Protein AF-A0A958GV34-F1 (afdb_monomer)

Foldseek 3Di:
DCPQQVVVQDDDDDLLAAPPCVLQVHDSVQVLQFPWAQDPQLDIDTFLRRVLRRVLRRDPPRPVVSVVCVPPPCSVVVRNVVRNVCSVCVVVDDDDPCVPPDGDYHDDPVVSVVSVVSND

Radius of gyration: 15.44 Å; Cα contacts (8 Å, |Δi|>4): 95; chains: 1; bounding box: 41×31×34 Å

Mean predicted aligned error: 9.16 Å

Structure (mmCIF, N/CA/C/O backbone):
data_AF-A0A958GV34-F1
#
_entry.id   AF-A0A958GV34-F1
#
loop_
_atom_site.group_PDB
_atom_site.id
_atom_site.type_symbol
_atom_site.label_atom_id
_atom_site.label_alt_id
_atom_site.label_comp_id
_atom_site.label_asym_id
_atom_sit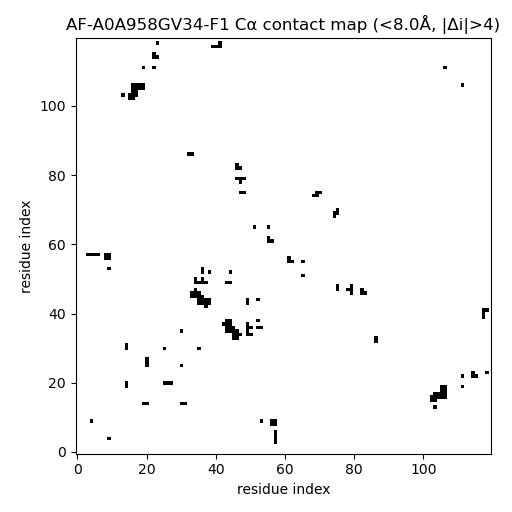e.label_entity_id
_atom_site.label_seq_id
_atom_site.pdbx_PDB_ins_code
_atom_site.Cartn_x
_atom_site.Cartn_y
_atom_site.Cartn_z
_atom_site.occupancy
_atom_site.B_iso_or_equiv
_atom_site.auth_seq_id
_atom_site.auth_comp_id
_atom_site.auth_asym_id
_atom_site.auth_atom_id
_atom_site.pdbx_PDB_model_num
ATOM 1 N N . MET A 1 1 ? 7.750 12.568 -2.127 1.00 50.84 1 MET A N 1
ATOM 2 C CA . MET A 1 1 ? 6.598 12.247 -1.243 1.00 50.84 1 MET A CA 1
ATOM 3 C C . MET A 1 1 ? 6.771 12.703 0.219 1.00 50.84 1 MET A C 1
ATOM 5 O O . MET A 1 1 ? 5.973 12.315 1.056 1.00 50.84 1 MET A O 1
ATOM 9 N N . ALA A 1 2 ? 7.725 13.584 0.556 1.00 43.62 2 ALA A N 1
ATOM 10 C CA . ALA A 1 2 ? 8.036 13.940 1.952 1.00 43.62 2 ALA A CA 1
ATOM 11 C C . ALA A 1 2 ? 7.054 14.916 2.642 1.00 43.62 2 ALA A C 1
ATOM 13 O O . ALA A 1 2 ? 7.173 15.146 3.840 1.00 43.62 2 ALA A O 1
ATOM 14 N N . ARG A 1 3 ? 6.102 15.520 1.914 1.00 47.31 3 ARG A N 1
ATOM 15 C CA . ARG A 1 3 ? 5.258 16.604 2.454 1.00 47.31 3 ARG A CA 1
ATOM 16 C C . ARG A 1 3 ? 3.888 16.166 2.980 1.00 47.31 3 ARG A C 1
ATOM 18 O O . ARG A 1 3 ? 3.273 16.945 3.696 1.00 47.31 3 ARG A O 1
ATOM 25 N N . LEU A 1 4 ? 3.410 14.965 2.633 1.00 54.12 4 LEU A N 1
ATOM 26 C CA . LEU A 1 4 ? 2.063 14.514 3.013 1.00 54.12 4 LEU A CA 1
ATOM 27 C C . LEU A 1 4 ? 2.071 13.627 4.270 1.00 54.12 4 LEU A C 1
ATOM 29 O O . LEU A 1 4 ? 1.302 13.891 5.188 1.00 54.12 4 LEU A O 1
ATOM 33 N N . ASP A 1 5 ? 2.967 12.636 4.367 1.00 64.12 5 ASP A N 1
ATOM 34 C CA . ASP A 1 5 ? 3.094 11.784 5.565 1.00 64.12 5 ASP A CA 1
ATOM 35 C C . ASP A 1 5 ? 4.040 12.392 6.615 1.00 64.12 5 ASP A C 1
ATOM 37 O O . ASP A 1 5 ? 5.081 11.843 6.976 1.00 64.12 5 ASP A O 1
ATOM 41 N N . TRP A 1 6 ? 3.684 13.571 7.117 1.00 64.00 6 TRP A N 1
ATOM 42 C CA . TRP A 1 6 ? 4.464 14.254 8.153 1.00 64.00 6 TRP A CA 1
ATOM 43 C C . TRP A 1 6 ? 4.458 13.509 9.501 1.00 64.00 6 TRP A C 1
ATOM 45 O O . TRP A 1 6 ? 5.313 13.760 10.348 1.00 64.00 6 TRP A O 1
ATOM 55 N N . ARG A 1 7 ? 3.516 12.574 9.701 1.00 68.00 7 ARG A N 1
ATOM 56 C CA . ARG A 1 7 ? 3.410 11.738 10.906 1.00 68.00 7 ARG A CA 1
ATOM 57 C C . ARG A 1 7 ? 4.157 10.408 10.812 1.00 68.00 7 ARG A C 1
ATOM 59 O O . ARG A 1 7 ? 4.179 9.694 11.814 1.00 68.00 7 ARG A O 1
ATOM 66 N N . LYS A 1 8 ? 4.754 10.078 9.661 1.00 74.75 8 LYS A N 1
ATOM 67 C CA . LYS A 1 8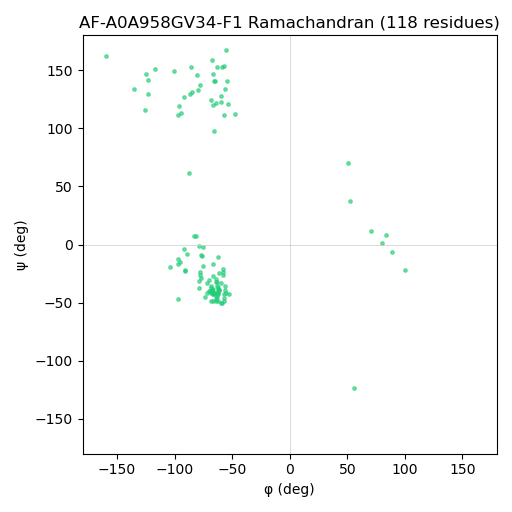 ? 5.427 8.793 9.405 1.00 74.75 8 LYS A CA 1
ATOM 68 C C . LYS A 1 8 ? 4.530 7.586 9.719 1.00 74.75 8 LYS A C 1
ATOM 70 O O . LYS A 1 8 ? 4.988 6.602 10.298 1.00 74.75 8 LYS A O 1
ATOM 75 N N . ARG A 1 9 ? 3.231 7.691 9.416 1.00 79.75 9 ARG A N 1
ATOM 76 C CA . ARG A 1 9 ? 2.234 6.646 9.713 1.00 79.75 9 ARG A CA 1
ATOM 77 C C . ARG A 1 9 ? 1.975 5.714 8.540 1.00 79.75 9 ARG A C 1
ATOM 79 O O . ARG A 1 9 ? 1.388 4.654 8.751 1.00 79.75 9 ARG A O 1
ATOM 86 N N . VAL A 1 10 ? 2.399 6.081 7.331 1.00 84.62 10 VAL A N 1
ATOM 87 C CA . VAL A 1 10 ? 2.175 5.280 6.129 1.00 84.62 10 VAL A CA 1
ATOM 88 C C . VAL A 1 10 ? 3.498 5.006 5.436 1.00 84.62 10 VAL A C 1
ATOM 90 O O . VAL A 1 10 ? 4.160 5.894 4.910 1.00 84.62 10 VAL A O 1
ATOM 93 N N . VAL A 1 11 ? 3.860 3.728 5.394 1.00 87.19 11 VAL A N 1
ATOM 94 C CA . VAL A 1 11 ? 5.022 3.262 4.642 1.00 87.19 11 VAL A CA 1
ATOM 95 C C . VAL A 1 11 ? 4.544 2.804 3.269 1.00 87.19 11 VAL A C 1
ATOM 97 O O . VAL A 1 11 ? 3.812 1.823 3.159 1.00 87.19 11 VAL A O 1
ATOM 100 N N . CYS A 1 12 ? 4.946 3.525 2.222 1.00 86.88 12 CYS A N 1
ATOM 101 C CA . CYS A 1 12 ? 4.694 3.131 0.839 1.00 86.88 12 CYS A CA 1
ATOM 102 C C . CYS A 1 12 ? 5.871 2.311 0.316 1.00 86.88 12 CYS A C 1
ATOM 104 O O . CYS A 1 12 ? 7.013 2.770 0.359 1.00 86.88 12 CYS A O 1
ATOM 106 N N . VAL A 1 13 ? 5.582 1.128 -0.219 1.00 88.06 13 VAL A N 1
ATOM 107 C CA . VAL A 1 13 ? 6.585 0.212 -0.767 1.00 88.06 13 VAL A CA 1
ATOM 108 C C . VAL A 1 13 ? 6.211 -0.074 -2.217 1.00 88.06 13 VAL A C 1
ATOM 110 O O . VAL A 1 13 ? 5.047 -0.389 -2.475 1.00 88.06 13 VAL A O 1
ATOM 113 N N . PRO A 1 14 ? 7.141 0.066 -3.176 1.00 87.38 14 PRO A N 1
ATOM 114 C CA . PRO A 1 14 ? 6.866 -0.301 -4.556 1.00 87.38 14 PRO A CA 1
ATOM 115 C C . PRO A 1 14 ? 6.653 -1.813 -4.658 1.00 87.38 14 PRO A C 1
ATOM 117 O O . PRO A 1 14 ? 7.374 -2.586 -4.029 1.00 87.38 14 PRO A O 1
ATOM 120 N N . SER A 1 15 ? 5.698 -2.239 -5.486 1.00 85.19 15 SER A N 1
ATOM 121 C CA . SER A 1 15 ? 5.428 -3.663 -5.725 1.00 85.19 15 SER A CA 1
ATOM 122 C C . SER A 1 15 ? 6.624 -4.400 -6.325 1.00 85.19 15 SER A C 1
ATOM 124 O O . SER A 1 15 ? 6.761 -5.603 -6.147 1.00 85.19 15 SER A O 1
ATOM 126 N N . GLN A 1 16 ? 7.508 -3.663 -7.000 1.00 86.69 16 GLN A N 1
ATOM 127 C CA . GLN A 1 16 ? 8.724 -4.184 -7.609 1.00 86.69 16 GLN A CA 1
ATOM 128 C C . GLN A 1 16 ? 9.865 -4.399 -6.600 1.00 86.69 16 GLN A C 1
ATOM 130 O O . GLN A 1 16 ? 10.942 -4.820 -7.012 1.00 86.69 16 GLN A O 1
ATOM 135 N N . ALA A 1 17 ? 9.682 -4.077 -5.310 1.00 88.38 17 ALA A N 1
ATOM 136 C CA . ALA A 1 17 ? 10.697 -4.310 -4.285 1.00 88.38 17 ALA A CA 1
ATOM 137 C C . ALA A 1 17 ? 10.924 -5.821 -4.076 1.00 88.38 17 ALA A C 1
ATOM 139 O O . ALA A 1 17 ? 9.992 -6.520 -3.662 1.00 88.38 17 ALA A O 1
ATOM 140 N N . PRO A 1 18 ? 12.150 -6.334 -4.292 1.00 89.50 18 PRO A N 1
ATOM 141 C CA . PRO A 1 18 ? 12.457 -7.741 -4.045 1.00 89.50 18 PRO A CA 1
ATOM 142 C C . PRO A 1 18 ? 12.131 -8.162 -2.605 1.00 89.50 18 PRO A C 1
ATOM 144 O O . PRO A 1 18 ? 12.501 -7.461 -1.657 1.00 89.50 18 PRO A O 1
ATOM 147 N N . GLY A 1 19 ? 11.472 -9.310 -2.425 1.00 88.50 19 GLY A N 1
ATOM 148 C CA . GLY A 1 19 ? 11.117 -9.850 -1.110 1.00 88.50 19 GLY A CA 1
ATOM 149 C C . GLY A 1 19 ? 9.769 -9.382 -0.550 1.00 88.50 19 GLY A C 1
ATOM 150 O O . GLY A 1 19 ? 9.374 -9.861 0.512 1.00 88.50 19 GLY A O 1
ATOM 151 N N . LEU A 1 20 ? 9.077 -8.436 -1.202 1.00 90.00 20 LEU A N 1
ATOM 152 C CA . LEU A 1 20 ? 7.778 -7.934 -0.738 1.00 90.00 20 LEU A CA 1
ATOM 153 C C . LEU A 1 20 ? 6.649 -8.943 -0.960 1.00 90.00 20 LEU A C 1
ATOM 155 O O . LEU A 1 20 ? 5.827 -9.145 -0.069 1.00 90.00 20 LEU A O 1
ATOM 159 N N . ILE A 1 21 ? 6.594 -9.553 -2.142 1.00 90.75 21 ILE A N 1
ATOM 160 C CA . ILE A 1 21 ? 5.529 -10.490 -2.516 1.00 90.75 21 ILE A CA 1
ATOM 161 C C . ILE A 1 21 ? 5.603 -11.716 -1.597 1.00 90.75 21 ILE A C 1
ATOM 163 O O . ILE A 1 21 ? 4.625 -12.060 -0.940 1.00 90.75 21 ILE A O 1
ATOM 167 N N . GLU A 1 22 ? 6.804 -12.261 -1.415 1.00 89.50 22 GLU A N 1
ATOM 168 C CA . GLU A 1 22 ? 7.076 -13.402 -0.542 1.00 89.50 22 GLU A CA 1
ATOM 169 C C . GLU A 1 22 ? 6.742 -13.108 0.927 1.00 89.50 22 GLU A C 1
ATOM 171 O O . GLU A 1 22 ? 6.202 -13.964 1.621 1.00 89.50 22 GLU A O 1
ATOM 176 N N . ALA A 1 23 ? 7.035 -11.896 1.412 1.00 88.44 23 ALA A N 1
ATOM 177 C CA . ALA A 1 23 ? 6.740 -11.501 2.792 1.00 88.44 23 ALA A CA 1
ATOM 178 C C . ALA A 1 23 ? 5.264 -11.134 3.029 1.00 88.44 23 ALA A C 1
ATOM 180 O O . ALA A 1 23 ? 4.804 -11.166 4.169 1.00 88.44 23 ALA A O 1
ATOM 181 N N . SER A 1 24 ? 4.536 -10.737 1.983 1.00 87.56 24 SER A N 1
ATOM 182 C CA . SER A 1 24 ? 3.128 -10.327 2.078 1.00 87.56 24 SER A CA 1
ATOM 183 C C . SER A 1 24 ? 2.143 -11.476 1.861 1.00 87.56 24 SER A C 1
ATOM 185 O O . SER A 1 24 ? 0.998 -11.365 2.298 1.00 87.56 24 SER A O 1
ATOM 187 N N . GLY A 1 25 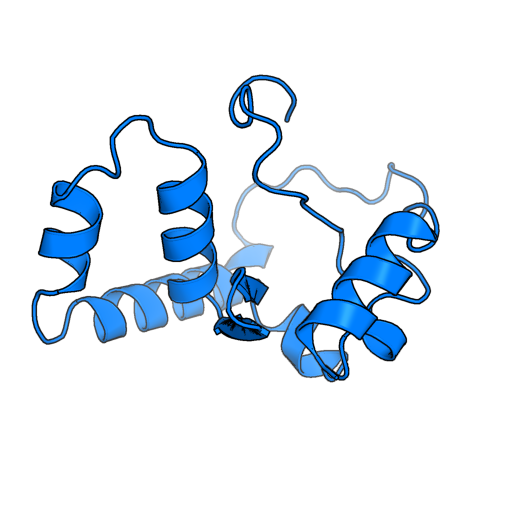? 2.576 -12.555 1.200 1.00 88.56 25 GLY A N 1
ATOM 188 C CA . GLY A 1 25 ? 1.723 -13.686 0.828 1.00 88.56 25 GLY A CA 1
ATOM 189 C C . GLY A 1 25 ? 0.706 -13.365 -0.274 1.00 88.56 25 GLY A C 1
ATOM 190 O O . GLY A 1 25 ? -0.215 -14.147 -0.482 1.00 88.56 25 GLY A O 1
ATOM 191 N N . LEU A 1 26 ? 0.844 -12.216 -0.945 1.00 88.62 26 LEU A N 1
ATOM 192 C CA . LEU A 1 26 ? 0.018 -11.821 -2.089 1.00 88.62 26 LEU A CA 1
ATOM 193 C C . LEU A 1 26 ? 0.587 -12.404 -3.383 1.00 88.62 26 LEU A C 1
ATOM 195 O O . LEU A 1 26 ? 1.796 -12.584 -3.505 1.00 88.62 26 LEU A O 1
ATOM 199 N N . GLU A 1 27 ? -0.262 -12.623 -4.383 1.00 90.25 27 GLU A N 1
ATOM 200 C CA . GLU A 1 27 ? 0.195 -13.049 -5.707 1.00 90.25 27 GLU A CA 1
ATOM 201 C C . GLU A 1 27 ? 0.706 -11.855 -6.541 1.00 90.25 27 GLU A C 1
ATOM 203 O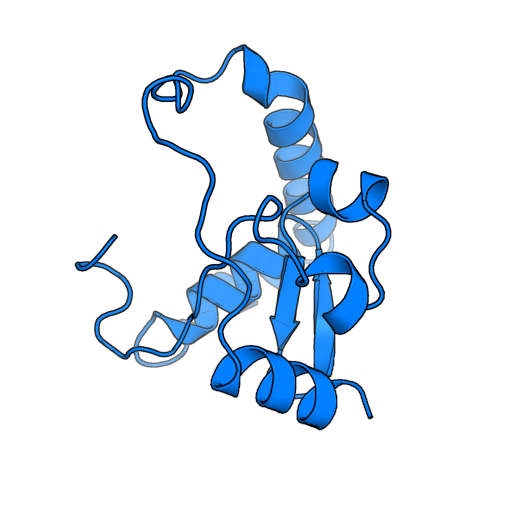 O . GLU A 1 27 ? 0.128 -10.761 -6.480 1.00 90.25 27 GLU A O 1
ATOM 208 N N . PRO A 1 28 ? 1.728 -12.027 -7.406 1.00 87.50 28 PRO A N 1
ATOM 209 C CA . PRO A 1 28 ? 2.223 -10.950 -8.270 1.00 87.50 28 PRO A CA 1
ATOM 210 C C . PRO A 1 28 ? 1.117 -10.280 -9.097 1.00 87.50 28 PRO A C 1
ATOM 212 O O . PRO A 1 28 ? 1.026 -9.052 -9.156 1.00 87.50 28 PRO A O 1
ATOM 215 N N . ALA A 1 29 ? 0.211 -11.081 -9.664 1.00 86.88 29 ALA A N 1
ATOM 216 C CA . ALA A 1 29 ? -0.915 -10.585 -10.451 1.00 86.88 29 ALA A CA 1
ATOM 217 C C . ALA A 1 29 ? -1.885 -9.718 -9.624 1.00 86.88 29 ALA A C 1
ATOM 219 O O . ALA A 1 29 ? -2.481 -8.769 -10.140 1.00 86.88 29 ALA A O 1
ATOM 220 N N . GLU A 1 30 ? -2.041 -10.004 -8.329 1.00 87.06 30 GLU A N 1
ATOM 221 C CA . GLU A 1 30 ? -2.919 -9.247 -7.438 1.00 87.06 30 GLU A CA 1
ATOM 222 C C . GLU A 1 30 ? -2.356 -7.867 -7.114 1.00 87.06 30 GLU A C 1
ATOM 224 O O . GLU A 1 30 ? -3.103 -6.878 -7.098 1.00 87.06 30 GLU A O 1
ATOM 229 N N . VAL A 1 31 ? -1.046 -7.801 -6.873 1.00 87.75 31 VAL A N 1
ATOM 230 C CA . VAL A 1 31 ? -0.327 -6.562 -6.561 1.00 87.75 31 VAL A CA 1
ATOM 231 C C . VAL A 1 31 ? -0.209 -5.670 -7.801 1.00 87.75 31 VAL A C 1
ATOM 233 O O . VAL A 1 31 ? -0.295 -4.447 -7.701 1.00 87.75 31 VAL A O 1
ATOM 236 N N . GLU A 1 32 ? -0.088 -6.255 -8.993 1.00 85.19 32 GLU A N 1
ATOM 237 C CA . GLU A 1 32 ? -0.127 -5.497 -10.247 1.00 85.19 32 GLU A CA 1
ATOM 238 C C . GLU A 1 32 ? -1.513 -4.934 -10.569 1.00 85.19 32 GLU A C 1
ATOM 240 O O . GLU A 1 32 ? -1.631 -3.886 -11.215 1.00 85.19 32 GLU A O 1
ATOM 245 N N . ALA A 1 33 ? -2.576 -5.619 -10.152 1.00 85.88 33 ALA A N 1
ATOM 246 C CA . ALA A 1 33 ? -3.936 -5.240 -10.501 1.00 85.88 33 ALA A CA 1
ATOM 247 C C . ALA A 1 33 ? -4.468 -4.051 -9.682 1.00 85.88 33 ALA A C 1
ATOM 249 O O . ALA A 1 33 ? -5.335 -3.320 -10.167 1.00 85.88 33 ALA A O 1
ATOM 250 N N . ALA A 1 34 ? -4.000 -3.855 -8.446 1.00 87.62 34 ALA A N 1
ATOM 251 C CA . ALA A 1 34 ? -4.433 -2.751 -7.590 1.00 87.62 34 ALA A CA 1
ATOM 252 C C . ALA A 1 34 ? -3.433 -2.441 -6.472 1.00 87.62 34 ALA A C 1
ATOM 254 O O . ALA A 1 34 ? -2.621 -3.273 -6.093 1.00 87.62 34 ALA A O 1
ATOM 255 N N . ALA A 1 35 ? -3.559 -1.254 -5.881 1.00 89.06 35 ALA A N 1
ATOM 256 C CA . ALA A 1 35 ? -2.878 -0.921 -4.638 1.00 89.06 35 ALA A CA 1
ATOM 257 C C . ALA A 1 35 ? -3.414 -1.760 -3.470 1.00 89.06 35 ALA A C 1
ATOM 259 O O . ALA A 1 35 ? -4.614 -2.036 -3.392 1.00 89.06 35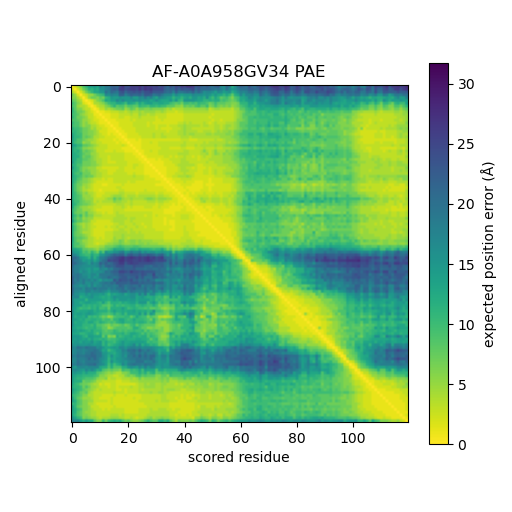 ALA A O 1
ATOM 260 N N . TRP A 1 36 ? -2.532 -2.091 -2.533 1.00 92.50 36 TRP A N 1
ATOM 261 C CA . TRP A 1 36 ? -2.855 -2.824 -1.314 1.00 92.50 36 TRP A CA 1
ATOM 262 C C . TRP A 1 36 ? -2.393 -2.043 -0.087 1.00 92.50 36 TRP A C 1
ATOM 264 O O . TRP A 1 36 ? -1.385 -1.340 -0.131 1.00 92.50 36 TRP A O 1
ATOM 274 N N . ALA A 1 37 ? -3.135 -2.163 1.010 1.00 91.62 37 ALA A N 1
ATOM 275 C CA . ALA A 1 37 ? -2.759 -1.613 2.305 1.00 91.62 37 ALA A CA 1
ATOM 276 C C . ALA A 1 37 ? -3.012 -2.642 3.405 1.00 91.62 37 ALA A C 1
ATOM 278 O O . ALA A 1 37 ? -4.091 -3.235 3.471 1.00 91.62 37 ALA A O 1
ATOM 279 N N . LEU A 1 38 ? -2.028 -2.809 4.286 1.00 91.50 38 LEU A N 1
ATOM 280 C CA . LEU A 1 38 ? -2.143 -3.636 5.479 1.00 91.50 38 LEU A CA 1
ATOM 281 C C . LEU A 1 38 ? -2.479 -2.753 6.680 1.00 91.50 38 LEU A C 1
ATOM 283 O O . LEU A 1 38 ? -1.656 -1.951 7.135 1.00 91.50 38 LEU A O 1
ATOM 287 N N . ALA A 1 39 ? -3.694 -2.898 7.200 1.00 87.69 39 ALA A N 1
ATOM 288 C CA . ALA A 1 39 ? -4.129 -2.170 8.382 1.00 87.69 39 ALA A CA 1
ATOM 289 C C . ALA A 1 39 ? -3.354 -2.630 9.640 1.00 87.69 39 ALA A C 1
ATOM 291 O O . ALA A 1 39 ? -2.837 -3.749 9.678 1.00 87.69 39 ALA A O 1
ATOM 292 N N . PRO A 1 40 ? -3.294 -1.814 10.712 1.00 82.81 40 PRO A N 1
ATOM 293 C CA . PRO A 1 40 ? -2.662 -2.213 11.976 1.00 82.81 40 PRO A CA 1
ATOM 294 C C . PRO A 1 40 ? -3.258 -3.480 12.607 1.00 82.81 40 PRO A C 1
ATOM 296 O O . PRO A 1 40 ? -2.577 -4.154 13.368 1.00 82.81 40 PRO A O 1
ATOM 299 N N . CYS A 1 41 ? -4.512 -3.809 12.281 1.00 83.69 41 CYS A N 1
ATOM 300 C CA . CYS A 1 41 ? -5.196 -5.026 12.718 1.00 83.69 41 CYS A CA 1
ATOM 301 C C . CYS A 1 41 ? -4.856 -6.279 11.888 1.00 83.69 41 CYS A C 1
ATOM 303 O O . CYS A 1 41 ? -5.525 -7.292 12.050 1.00 83.69 41 CYS A O 1
ATOM 305 N N . GLY A 1 42 ? -3.891 -6.206 10.964 1.00 86.56 42 GLY A N 1
ATOM 306 C CA . GLY A 1 42 ? -3.493 -7.339 10.116 1.00 86.56 42 GLY A CA 1
ATOM 307 C C . GLY A 1 42 ? -4.407 -7.586 8.913 1.00 86.56 42 GLY A C 1
ATOM 308 O O . GLY A 1 42 ? -4.178 -8.499 8.128 1.00 86.56 42 GLY A O 1
ATOM 309 N N . ARG A 1 43 ? -5.440 -6.759 8.715 1.00 88.81 43 ARG A N 1
ATOM 310 C CA . ARG A 1 43 ? -6.360 -6.907 7.584 1.00 88.81 43 ARG A CA 1
ATOM 311 C C . ARG A 1 43 ? -5.829 -6.232 6.322 1.00 88.81 43 ARG A C 1
ATOM 313 O O . ARG A 1 43 ? -5.489 -5.046 6.340 1.00 88.81 43 ARG A O 1
ATOM 320 N N . TRP A 1 44 ? -5.854 -6.966 5.213 1.00 91.19 44 TRP A N 1
ATOM 321 C CA . TRP A 1 44 ? -5.594 -6.426 3.883 1.00 91.19 44 TRP A CA 1
ATOM 322 C C . TRP A 1 44 ? -6.798 -5.669 3.319 1.00 91.19 44 TRP A C 1
ATOM 324 O O . TRP A 1 44 ? -7.946 -6.112 3.395 1.00 91.19 44 TRP A O 1
ATOM 334 N N . HIS A 1 45 ? -6.509 -4.524 2.712 1.00 88.69 45 HIS A N 1
ATOM 335 C CA . HIS A 1 45 ? -7.440 -3.721 1.933 1.00 88.69 45 HIS A CA 1
ATOM 336 C C . HIS A 1 45 ? -6.875 -3.525 0.526 1.00 88.69 45 HIS A C 1
ATOM 338 O O . HIS A 1 45 ? -5.673 -3.317 0.370 1.00 88.69 45 HIS A O 1
ATOM 344 N N . ARG A 1 46 ? -7.744 -3.558 -0.488 1.00 88.88 46 ARG A N 1
ATOM 345 C CA . ARG A 1 46 ? -7.383 -3.461 -1.909 1.00 88.88 46 ARG A CA 1
ATOM 346 C C . ARG A 1 46 ? -7.991 -2.213 -2.549 1.00 88.88 46 ARG A C 1
ATOM 348 O O . ARG A 1 46 ? -9.062 -1.763 -2.144 1.00 88.88 46 ARG A O 1
ATOM 355 N N . GLY A 1 47 ? -7.328 -1.674 -3.569 1.00 86.38 47 GLY A N 1
ATOM 356 C CA . GLY A 1 47 ? -7.835 -0.622 -4.444 1.00 86.38 47 GLY A CA 1
ATOM 357 C C . GLY A 1 47 ? -8.276 0.618 -3.676 1.00 86.38 47 GLY A C 1
ATOM 358 O O . GLY A 1 47 ? -7.502 1.191 -2.912 1.00 86.38 47 GLY A O 1
ATOM 359 N N . ALA A 1 48 ? -9.533 1.020 -3.853 1.00 81.06 48 ALA A N 1
ATOM 360 C CA . ALA A 1 48 ? -10.072 2.207 -3.201 1.00 81.06 48 ALA A CA 1
ATOM 361 C C . ALA A 1 48 ? -10.056 2.084 -1.665 1.00 81.06 48 ALA A C 1
ATOM 363 O O . ALA A 1 48 ? -9.713 3.043 -0.974 1.00 81.06 48 ALA A O 1
ATOM 364 N N . GLY A 1 49 ? -10.305 0.882 -1.130 1.00 81.19 49 GLY A N 1
ATOM 365 C CA . GLY A 1 49 ? -10.202 0.606 0.303 1.00 81.19 49 GLY A CA 1
ATOM 366 C C . GLY A 1 49 ? -8.782 0.774 0.851 1.00 81.19 49 GLY A C 1
ATOM 367 O O . GLY A 1 49 ? -8.611 1.270 1.964 1.00 81.19 49 GLY A O 1
ATOM 368 N N . ALA A 1 50 ? -7.759 0.424 0.065 1.00 86.56 50 ALA A N 1
ATOM 369 C CA . ALA A 1 50 ? -6.362 0.640 0.445 1.00 86.56 50 ALA A CA 1
ATOM 370 C C . ALA A 1 50 ? -6.043 2.137 0.574 1.00 86.56 50 ALA A C 1
ATOM 372 O O . ALA A 1 50 ? -5.436 2.575 1.552 1.00 86.56 50 ALA A O 1
ATOM 373 N N . ILE A 1 51 ? -6.512 2.929 -0.395 1.00 83.56 51 ILE A N 1
ATOM 374 C CA . ILE A 1 51 ? -6.340 4.385 -0.406 1.00 83.56 51 ILE A CA 1
ATOM 375 C C . ILE A 1 51 ? -7.104 5.040 0.747 1.00 83.56 51 ILE A C 1
ATOM 377 O O . ILE A 1 51 ? -6.561 5.926 1.404 1.00 83.56 51 ILE A O 1
ATOM 381 N N . ALA A 1 52 ? -8.332 4.597 1.025 1.00 80.50 52 ALA A N 1
ATOM 382 C CA . ALA A 1 52 ? -9.141 5.128 2.117 1.00 80.50 52 ALA A CA 1
ATOM 383 C C . ALA A 1 52 ? -8.441 4.954 3.472 1.00 80.50 52 ALA A C 1
ATOM 385 O O . ALA A 1 52 ? -8.246 5.935 4.187 1.00 80.50 52 ALA A O 1
ATOM 386 N N . ILE A 1 53 ? -7.976 3.737 3.776 1.00 81.56 53 ILE A N 1
ATOM 387 C CA . ILE A 1 53 ? -7.246 3.454 5.020 1.00 81.56 53 ILE A CA 1
ATOM 388 C C . ILE A 1 53 ? -5.944 4.253 5.093 1.00 81.56 53 ILE A C 1
ATOM 390 O O . ILE A 1 53 ? -5.628 4.802 6.147 1.00 81.56 53 ILE A O 1
ATOM 394 N N . ALA A 1 54 ? -5.198 4.367 3.990 1.00 82.50 54 ALA A N 1
ATOM 395 C CA . ALA A 1 54 ? -3.994 5.191 3.966 1.00 82.50 54 ALA A CA 1
ATOM 396 C C . ALA A 1 54 ? -4.319 6.655 4.312 1.00 82.50 54 ALA A C 1
ATOM 398 O O . ALA A 1 54 ? -3.717 7.215 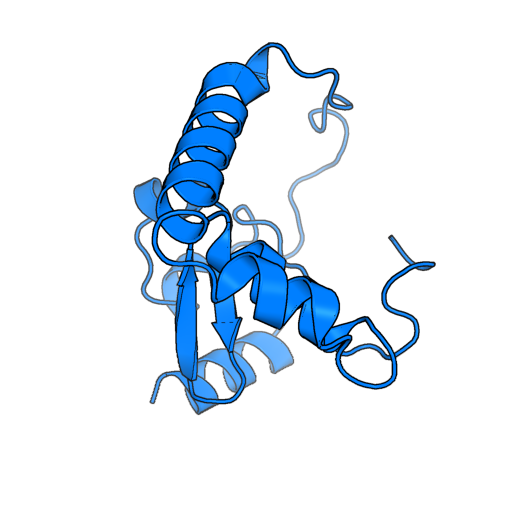5.223 1.00 82.50 54 ALA A O 1
ATOM 399 N N . LEU A 1 55 ? -5.317 7.262 3.661 1.00 77.81 55 LEU A N 1
ATOM 400 C CA . LEU A 1 55 ? -5.721 8.649 3.916 1.00 77.81 55 LEU A CA 1
ATOM 401 C C . LEU A 1 55 ? -6.201 8.877 5.356 1.00 77.81 55 LEU A C 1
ATOM 403 O O . LEU A 1 55 ? -5.844 9.894 5.955 1.00 77.81 55 LEU A O 1
ATOM 407 N N . GLU A 1 56 ? -6.948 7.932 5.934 1.00 76.75 56 GLU A N 1
ATOM 408 C CA . GLU A 1 56 ? -7.365 7.987 7.341 1.00 76.75 56 GLU A CA 1
ATOM 409 C C . GLU A 1 56 ? -6.169 8.103 8.300 1.00 76.75 56 GLU A C 1
ATOM 411 O O . GLU A 1 56 ? -6.257 8.815 9.300 1.00 76.75 56 GLU A O 1
ATOM 416 N N . GLN A 1 57 ? -5.036 7.462 7.990 1.00 77.38 57 GLN A N 1
ATOM 417 C CA . GLN A 1 57 ? -3.833 7.525 8.828 1.00 77.38 57 GLN A CA 1
ATOM 418 C C . GLN A 1 57 ? -3.035 8.830 8.674 1.00 77.38 57 GLN A C 1
ATOM 420 O O . GLN A 1 57 ? -2.339 9.227 9.615 1.00 77.38 57 GLN A O 1
ATOM 425 N N . LEU A 1 58 ? -3.123 9.512 7.525 1.00 73.62 58 LEU A N 1
ATOM 426 C CA . LEU A 1 58 ? -2.413 10.778 7.292 1.00 73.62 58 LEU A CA 1
ATOM 427 C C . LEU A 1 58 ? -3.107 11.989 7.948 1.00 73.62 58 LEU A C 1
ATOM 429 O O . LEU A 1 58 ? -2.437 12.944 8.355 1.00 73.62 58 LEU A O 1
ATOM 433 N N . LEU A 1 59 ? -4.437 11.981 8.062 1.00 67.25 59 LEU A N 1
ATOM 434 C CA . LEU A 1 59 ? -5.216 13.155 8.474 1.00 67.25 59 LEU A CA 1
ATOM 435 C C . LEU A 1 59 ? -5.351 13.283 10.013 1.00 67.25 59 LEU A C 1
ATOM 437 O O . LEU A 1 59 ? -5.763 12.335 10.682 1.00 67.25 59 LEU A O 1
ATOM 441 N N . PRO A 1 60 ? -5.047 14.456 10.618 1.00 56.06 60 PRO A N 1
ATOM 442 C CA . PRO A 1 60 ? -5.335 14.711 12.032 1.00 56.06 60 PRO A CA 1
ATOM 443 C C . PRO A 1 60 ? -6.832 14.604 12.326 1.00 56.06 60 PRO A C 1
ATOM 445 O O . PRO A 1 60 ? -7.632 15.275 11.685 1.00 56.06 60 PRO A O 1
ATOM 448 N N . GLY A 1 61 ? -7.194 13.795 13.324 1.00 57.94 61 GLY A N 1
ATOM 449 C CA . GLY A 1 61 ? -8.568 13.706 13.824 1.00 57.94 61 GLY A CA 1
ATOM 450 C C . GLY A 1 61 ? -9.496 12.779 13.041 1.00 57.94 61 GLY A C 1
ATOM 451 O O . GLY A 1 61 ? -10.681 12.783 13.345 1.00 57.94 61 GLY A O 1
ATOM 452 N N . GLY A 1 62 ? -8.979 11.993 12.080 1.00 54.78 62 GLY A N 1
ATOM 453 C CA . GLY A 1 62 ? -9.751 10.985 11.345 1.00 54.78 62 GLY A CA 1
ATOM 454 C C . GLY A 1 62 ? -11.036 11.577 10.780 1.00 54.78 62 GLY A C 1
ATOM 455 O O . GLY A 1 62 ? -12.105 11.306 11.315 1.00 54.78 62 GLY A O 1
ATOM 456 N N . LEU A 1 63 ? -10.925 12.444 9.764 1.00 54.62 63 LEU A N 1
ATOM 457 C CA . LEU A 1 63 ? -12.060 13.219 9.260 1.00 54.62 63 LEU A CA 1
ATOM 458 C C . LEU A 1 63 ? -13.281 12.305 9.052 1.00 54.62 63 LEU A C 1
ATOM 460 O O . LEU A 1 63 ? -13.274 11.487 8.125 1.00 54.62 63 LEU A O 1
ATOM 464 N N . PRO A 1 64 ? -14.350 12.468 9.854 1.00 53.56 64 PRO A N 1
ATOM 465 C CA . PRO A 1 64 ? -15.550 11.650 9.743 1.00 53.56 64 PRO A CA 1
ATOM 466 C C . PRO A 1 64 ? -16.221 11.830 8.383 1.00 53.56 64 PRO A C 1
ATOM 468 O O . PRO A 1 64 ? -17.081 11.042 8.042 1.00 53.56 64 PRO A O 1
ATOM 471 N N . ILE A 1 65 ? -15.805 12.817 7.583 1.00 54.31 65 ILE A N 1
ATOM 472 C CA . ILE A 1 65 ? -16.284 13.077 6.227 1.00 54.31 65 ILE A CA 1
ATOM 473 C C . ILE A 1 65 ? -15.884 11.956 5.265 1.00 54.31 65 ILE A C 1
ATOM 475 O O . ILE A 1 65 ? -16.753 11.455 4.568 1.00 54.31 65 ILE A O 1
ATOM 479 N N . LEU A 1 66 ? -14.622 11.505 5.237 1.00 59.56 66 LEU A N 1
ATOM 480 C CA . LEU A 1 66 ? -14.228 10.405 4.340 1.00 59.56 66 LEU A CA 1
ATOM 481 C C . LEU A 1 66 ? -14.930 9.110 4.735 1.00 59.56 66 LEU A C 1
ATOM 483 O O . LEU A 1 66 ? -15.453 8.418 3.870 1.00 59.56 66 LEU A O 1
ATOM 487 N N . ARG A 1 67 ? -15.009 8.837 6.041 1.00 58.66 67 ARG A N 1
ATOM 488 C CA . ARG A 1 67 ? -15.711 7.676 6.587 1.00 58.66 67 ARG A CA 1
ATOM 489 C C . ARG A 1 67 ? -17.225 7.755 6.382 1.00 58.66 67 ARG A C 1
ATOM 491 O O . ARG A 1 67 ? -17.818 6.741 6.059 1.00 58.66 67 ARG A O 1
ATOM 498 N N . ALA A 1 68 ? -17.853 8.921 6.529 1.00 58.97 68 ALA A N 1
ATOM 499 C CA . ALA A 1 68 ? -19.287 9.124 6.300 1.00 58.97 68 ALA A CA 1
ATOM 500 C C . ALA A 1 68 ? -19.638 9.025 4.816 1.00 58.97 68 ALA A C 1
ATOM 502 O O . ALA A 1 68 ? -20.636 8.408 4.462 1.00 58.97 68 ALA A O 1
ATOM 503 N N . VAL A 1 69 ? -18.785 9.572 3.950 1.00 58.91 69 VAL A N 1
ATOM 504 C CA . VAL A 1 69 ? -18.898 9.439 2.499 1.00 58.91 69 VAL A CA 1
ATOM 505 C C . VAL A 1 69 ? -18.729 7.961 2.117 1.00 58.91 69 VAL A C 1
ATOM 507 O O . VAL A 1 69 ? -19.614 7.408 1.475 1.00 58.91 69 VAL A O 1
ATOM 510 N N . TYR A 1 70 ? -17.703 7.257 2.612 1.00 56.41 70 TYR A N 1
ATOM 511 C CA . TYR A 1 70 ? -17.525 5.810 2.382 1.00 56.41 70 TYR A CA 1
ATOM 512 C C . TYR A 1 70 ? -18.591 4.913 3.032 1.00 56.41 70 TYR A C 1
ATOM 514 O O . TYR A 1 70 ? -18.829 3.812 2.537 1.00 56.41 70 TYR A O 1
ATOM 522 N N . ALA A 1 71 ? -19.221 5.349 4.126 1.00 63.50 71 ALA A N 1
ATOM 523 C CA . ALA A 1 71 ? -20.287 4.618 4.810 1.00 63.50 71 ALA A CA 1
ATOM 524 C C . ALA A 1 71 ? -21.632 4.702 4.074 1.00 63.50 71 ALA A C 1
ATOM 526 O O . ALA A 1 71 ? -22.552 3.961 4.424 1.00 63.50 71 ALA A O 1
ATOM 527 N N . LEU A 1 72 ? -21.759 5.560 3.052 1.00 64.00 72 LEU A N 1
ATOM 528 C CA . LEU A 1 72 ? -22.939 5.573 2.196 1.00 64.00 72 LEU A CA 1
ATOM 529 C C . LEU A 1 72 ? -23.034 4.241 1.431 1.00 64.00 72 LEU A C 1
ATOM 531 O O . LEU A 1 72 ? -22.113 3.888 0.680 1.00 64.00 72 LEU A O 1
ATOM 535 N N . PRO A 1 73 ? -24.140 3.489 1.588 1.00 58.69 73 PRO A N 1
ATOM 536 C CA . PRO A 1 73 ? -24.310 2.217 0.906 1.00 58.69 73 PRO A CA 1
ATOM 537 C C . PRO A 1 73 ? -24.244 2.432 -0.610 1.00 58.69 73 PRO A C 1
ATOM 539 O O . PRO A 1 73 ? -24.988 3.223 -1.180 1.00 58.69 73 PRO A O 1
ATOM 542 N N . GLY A 1 74 ? -23.313 1.733 -1.262 1.00 67.19 74 GLY A N 1
ATOM 543 C CA . GLY A 1 74 ? -23.078 1.827 -2.706 1.00 67.19 74 GLY A CA 1
ATOM 544 C C . GLY A 1 74 ? -21.890 2.701 -3.108 1.00 67.19 74 GLY A C 1
ATOM 545 O O . GLY A 1 74 ? -21.313 2.450 -4.167 1.00 67.19 74 GLY A O 1
ATOM 546 N N . LEU A 1 75 ? -21.431 3.632 -2.262 1.00 70.50 75 LEU A N 1
ATOM 547 C CA . LEU A 1 75 ? -20.274 4.454 -2.623 1.00 70.50 75 LEU A CA 1
ATOM 548 C C . LEU A 1 75 ? -18.985 3.636 -2.668 1.00 70.50 75 LEU A C 1
ATOM 550 O O . LEU A 1 75 ? -18.181 3.838 -3.569 1.00 70.50 75 LEU A O 1
ATOM 554 N N . HIS A 1 76 ? -18.820 2.650 -1.783 1.00 67.19 76 HIS A N 1
ATOM 555 C CA . HIS A 1 76 ? -17.683 1.731 -1.861 1.00 67.19 76 HIS A CA 1
ATOM 556 C C . HIS A 1 76 ? -17.612 1.021 -3.224 1.00 67.19 76 HIS A C 1
ATOM 558 O O . HIS A 1 76 ? -16.533 0.916 -3.797 1.00 67.19 76 HIS A O 1
ATOM 564 N N . ARG A 1 77 ? -18.762 0.631 -3.797 1.00 69.56 77 ARG A N 1
ATOM 565 C CA . ARG A 1 77 ? -18.821 0.001 -5.126 1.00 69.56 77 ARG A CA 1
ATOM 566 C C . ARG A 1 77 ? -18.482 0.986 -6.239 1.00 69.56 77 ARG A C 1
ATOM 568 O O . ARG A 1 77 ? -17.787 0.613 -7.176 1.00 69.56 77 ARG A O 1
ATOM 575 N N . LEU A 1 78 ? -18.948 2.232 -6.141 1.00 75.62 78 LEU A N 1
ATOM 576 C CA . LEU A 1 78 ? -18.592 3.288 -7.094 1.00 75.62 78 LEU A CA 1
ATOM 577 C C . LEU A 1 78 ? -17.109 3.655 -7.003 1.00 75.62 78 LEU A C 1
ATOM 579 O O . LEU A 1 78 ? -16.475 3.872 -8.029 1.00 75.62 78 LEU A O 1
ATOM 583 N N . ALA A 1 79 ? -16.545 3.680 -5.798 1.00 73.69 79 ALA A N 1
ATOM 584 C CA . ALA A 1 79 ? -15.130 3.924 -5.568 1.00 73.69 79 ALA A CA 1
ATOM 585 C C . ALA A 1 79 ? -14.275 2.775 -6.115 1.00 73.69 79 ALA A C 1
ATOM 587 O O . ALA A 1 79 ? -13.289 3.031 -6.800 1.00 73.69 79 ALA A O 1
ATOM 588 N N . ASP A 1 80 ? -14.681 1.523 -5.900 1.00 75.62 80 ASP A N 1
ATOM 589 C CA . ASP A 1 80 ? -13.999 0.353 -6.457 1.00 75.62 80 ASP A CA 1
ATOM 590 C C . ASP A 1 80 ? -14.127 0.291 -7.984 1.00 75.62 80 ASP A C 1
ATOM 592 O O . ASP A 1 80 ? -13.149 -0.002 -8.671 1.00 75.62 80 ASP A O 1
ATOM 596 N N . ALA A 1 81 ? -15.297 0.624 -8.539 1.00 77.19 81 ALA A N 1
ATOM 597 C CA . ALA A 1 81 ? -15.514 0.702 -9.983 1.00 77.19 81 ALA A CA 1
ATOM 598 C C . ALA A 1 81 ? -14.712 1.847 -10.619 1.00 77.19 81 ALA A C 1
ATOM 600 O O . ALA A 1 81 ? -14.078 1.656 -11.658 1.00 77.19 81 ALA A O 1
ATOM 601 N N . GLY A 1 82 ? -14.690 3.016 -9.975 1.00 77.19 82 GLY A N 1
ATOM 602 C CA . GLY A 1 82 ? -13.892 4.169 -10.379 1.00 77.19 82 GLY A CA 1
ATOM 603 C C . GLY A 1 82 ? -12.399 3.865 -10.313 1.00 77.19 82 GLY A C 1
ATOM 604 O O . GLY A 1 82 ? -11.678 4.114 -11.276 1.00 77.19 82 GLY A O 1
ATOM 605 N N . TYR A 1 83 ? -11.938 3.227 -9.236 1.00 76.56 83 TYR A N 1
ATOM 606 C CA . TYR A 1 83 ? -10.561 2.755 -9.120 1.00 76.56 83 TYR A CA 1
ATOM 607 C C . TYR A 1 83 ? -10.236 1.708 -10.189 1.00 76.56 83 TYR A C 1
ATOM 609 O O . TYR A 1 83 ? -9.187 1.780 -10.818 1.00 76.56 83 TYR A O 1
ATOM 617 N N . GLY A 1 84 ? -11.139 0.763 -10.457 1.00 77.38 84 GLY A N 1
ATOM 618 C CA . GLY A 1 84 ? -10.979 -0.228 -11.521 1.00 77.38 84 GLY A CA 1
ATOM 619 C C . GLY A 1 84 ? -10.936 0.396 -12.918 1.00 77.38 84 GLY A C 1
ATOM 620 O O . GLY A 1 84 ? -10.240 -0.102 -13.802 1.00 77.38 84 GLY A O 1
ATOM 621 N N . TRP A 1 85 ? -11.647 1.502 -13.142 1.00 82.62 85 TRP A N 1
ATOM 622 C CA . TRP A 1 85 ? -11.521 2.297 -14.362 1.00 82.62 85 TRP A CA 1
ATOM 623 C C . TRP A 1 85 ? -10.160 2.998 -14.436 1.00 82.62 85 TRP A C 1
ATOM 625 O O . TRP A 1 85 ? -9.468 2.836 -15.436 1.00 82.62 85 TRP A O 1
ATOM 635 N N . VAL A 1 86 ? -9.723 3.672 -13.366 1.00 78.56 86 VAL A N 1
ATOM 636 C CA . VAL A 1 86 ? -8.394 4.308 -13.278 1.00 78.56 86 VAL A CA 1
ATOM 637 C C . VAL A 1 86 ? -7.275 3.290 -13.503 1.00 78.56 86 VAL A C 1
ATOM 639 O O . VAL A 1 86 ? -6.368 3.537 -14.291 1.00 78.56 86 VAL A O 1
ATOM 642 N N . GLY A 1 87 ? -7.352 2.125 -12.857 1.00 76.81 87 GLY A N 1
ATOM 643 C CA . GLY A 1 87 ? -6.370 1.051 -12.978 1.00 76.81 87 GLY A CA 1
ATOM 644 C C . GLY A 1 87 ? -6.279 0.504 -14.400 1.00 76.81 87 GLY A C 1
ATOM 645 O O . GLY A 1 87 ? -5.179 0.297 -14.904 1.00 76.81 87 GLY A O 1
ATOM 646 N N . ARG A 1 88 ? -7.415 0.349 -15.091 1.00 78.81 88 ARG A N 1
ATOM 647 C CA . ARG A 1 88 ? -7.428 -0.025 -16.514 1.00 78.81 88 ARG A CA 1
ATOM 648 C C . ARG A 1 88 ? -6.884 1.090 -17.397 1.00 78.81 88 ARG A C 1
ATOM 650 O O . ARG A 1 88 ? -6.084 0.815 -18.279 1.00 78.81 88 ARG A O 1
ATOM 657 N N . ASN A 1 89 ? -7.254 2.338 -17.125 1.00 80.19 89 ASN A N 1
ATOM 658 C CA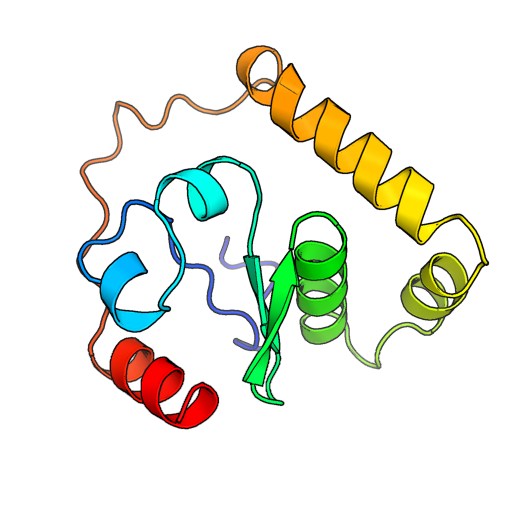 . ASN A 1 89 ? -6.865 3.514 -17.901 1.00 80.19 89 ASN A CA 1
ATOM 659 C C . ASN A 1 89 ? -5.477 4.066 -17.520 1.00 80.19 89 ASN A C 1
ATOM 661 O O . ASN A 1 89 ? -5.079 5.123 -18.005 1.00 80.19 89 ASN A O 1
ATOM 665 N N . ARG A 1 90 ? -4.716 3.367 -16.663 1.00 74.50 90 ARG A N 1
ATOM 666 C CA . ARG A 1 90 ? -3.421 3.829 -16.129 1.00 74.50 90 ARG A CA 1
ATOM 667 C C . ARG A 1 90 ? -2.380 4.145 -17.201 1.00 74.50 90 ARG A C 1
ATOM 669 O O . ARG A 1 90 ? -1.508 4.968 -16.973 1.00 74.50 90 ARG A O 1
ATOM 676 N N . HIS A 1 91 ? -2.497 3.510 -18.364 1.00 70.62 91 HIS A N 1
ATOM 677 C CA . HIS A 1 91 ? -1.633 3.724 -19.523 1.00 70.62 91 HIS A CA 1
ATOM 678 C C . HIS A 1 91 ? -1.932 5.034 -20.274 1.00 70.62 91 HIS A C 1
ATOM 680 O O . HIS A 1 91 ? -1.084 5.515 -21.015 1.00 70.62 91 HIS A O 1
ATOM 686 N N . HIS A 1 92 ? -3.114 5.621 -20.069 1.00 74.12 92 HIS A N 1
ATOM 687 C CA . HIS A 1 92 ? -3.512 6.915 -20.629 1.00 74.12 92 HIS A CA 1
ATOM 688 C C . HIS A 1 92 ? -3.319 8.080 -19.652 1.00 74.12 92 HIS A C 1
ATOM 690 O O . HIS A 1 92 ? -3.429 9.240 -20.048 1.00 74.12 92 HIS A O 1
ATOM 696 N N . LEU A 1 93 ? -3.067 7.798 -18.372 1.00 68.94 93 LEU A N 1
ATOM 697 C CA . LEU A 1 93 ? -2.807 8.837 -17.386 1.00 68.94 93 LEU A CA 1
ATOM 698 C C . LEU A 1 93 ? -1.351 9.306 -17.521 1.00 68.94 93 LEU A C 1
ATOM 700 O O . LEU A 1 93 ? -0.456 8.463 -17.595 1.00 68.94 93 LEU A O 1
ATOM 704 N N . PRO A 1 94 ? -1.090 10.626 -17.541 1.00 60.12 94 PRO A N 1
ATOM 705 C CA . PRO A 1 94 ? 0.267 11.149 -17.602 1.00 60.12 94 PRO A CA 1
ATOM 706 C C . PRO A 1 94 ? 1.010 10.778 -16.313 1.00 60.12 94 PRO A C 1
ATOM 708 O O . PRO A 1 94 ? 0.860 11.415 -15.273 1.00 60.12 94 PRO A O 1
ATOM 711 N N . GLY A 1 95 ? 1.790 9.705 -16.379 1.00 61.84 95 GLY A N 1
ATOM 712 C CA . GLY A 1 95 ? 2.772 9.326 -15.373 1.00 61.84 95 GLY A CA 1
ATOM 713 C C . GLY A 1 95 ? 4.164 9.735 -15.837 1.00 61.84 95 GLY A C 1
ATOM 714 O O . GLY A 1 95 ? 4.457 9.743 -17.031 1.00 61.84 95 GLY A O 1
ATOM 715 N N . THR A 1 96 ? 5.057 10.056 -14.906 1.00 61.94 96 THR A N 1
ATOM 716 C CA . THR A 1 96 ? 6.480 10.140 -15.248 1.00 61.94 96 THR A CA 1
ATOM 717 C C . THR A 1 96 ? 6.976 8.736 -15.561 1.00 61.94 96 THR A C 1
ATOM 719 O O . THR A 1 96 ? 6.829 7.843 -14.725 1.00 61.94 96 THR A O 1
ATOM 722 N N . ALA A 1 97 ? 7.559 8.537 -16.743 1.00 58.69 97 ALA A N 1
ATOM 723 C CA . ALA A 1 97 ? 8.182 7.273 -17.101 1.00 58.69 97 ALA A CA 1
ATOM 724 C C . ALA A 1 97 ? 9.264 6.933 -16.064 1.00 58.69 97 ALA A C 1
ATOM 726 O O . ALA A 1 97 ? 10.292 7.600 -15.967 1.00 58.69 97 ALA A O 1
ATOM 727 N N . VAL A 1 98 ? 9.013 5.890 -15.273 1.00 62.00 98 VAL A N 1
ATOM 728 C CA . VAL A 1 98 ? 9.920 5.415 -14.215 1.00 62.00 98 VAL A CA 1
ATOM 729 C C . VAL A 1 98 ? 11.106 4.653 -14.824 1.00 62.00 98 VAL A C 1
ATOM 731 O O . VAL A 1 98 ? 12.014 4.270 -14.107 1.00 62.00 98 VAL A O 1
ATOM 734 N N . CYS A 1 99 ? 11.153 4.480 -16.152 1.00 59.69 99 CYS A N 1
ATOM 735 C CA . CYS A 1 99 ? 12.208 3.749 -16.862 1.00 59.69 99 CYS A CA 1
ATOM 736 C C . CYS A 1 99 ? 13.627 4.301 -16.620 1.00 59.69 99 CYS A C 1
ATOM 738 O O . CYS A 1 99 ? 14.594 3.579 -16.829 1.00 59.69 99 CYS A O 1
ATOM 740 N N . ALA A 1 100 ? 13.762 5.561 -16.188 1.00 59.91 100 ALA A N 1
ATOM 741 C CA . ALA A 1 100 ? 15.046 6.167 -15.824 1.00 59.91 100 ALA A CA 1
ATOM 742 C C . ALA A 1 100 ? 15.428 5.981 -14.339 1.00 59.91 100 ALA A C 1
ATOM 744 O O . ALA A 1 100 ? 16.533 6.335 -13.935 1.00 59.91 100 ALA A O 1
ATOM 745 N N . ILE A 1 101 ? 14.520 5.457 -13.514 1.00 68.19 101 ILE A N 1
ATOM 746 C CA . ILE A 1 101 ? 14.744 5.182 -12.096 1.00 68.19 101 ILE A CA 1
ATOM 747 C C . ILE A 1 101 ? 15.129 3.704 -12.002 1.00 68.19 101 ILE A C 1
ATOM 749 O O . ILE A 1 101 ? 14.375 2.834 -12.433 1.00 68.19 101 ILE A O 1
ATOM 753 N N . GLY A 1 102 ? 16.332 3.427 -11.491 1.00 69.88 102 GLY A N 1
ATOM 754 C CA . GLY A 1 102 ? 16.828 2.061 -11.305 1.00 69.88 102 GLY A CA 1
ATOM 755 C C . GLY A 1 102 ? 15.886 1.196 -10.452 1.00 69.88 102 GLY A C 1
ATOM 756 O O . GLY A 1 102 ? 14.967 1.722 -9.816 1.00 69.88 102 GLY A O 1
ATOM 757 N N . PRO A 1 103 ? 16.096 -0.132 -10.425 1.00 74.44 103 PRO A N 1
ATOM 758 C CA . PRO A 1 103 ? 15.240 -1.032 -9.662 1.00 74.44 103 PRO A CA 1
ATOM 759 C C . PRO A 1 103 ? 15.160 -0.583 -8.195 1.00 74.44 103 PRO A C 1
ATOM 761 O O . PRO A 1 103 ? 16.166 -0.127 -7.637 1.00 74.44 103 PRO A O 1
ATOM 764 N N . PRO A 1 104 ? 13.980 -0.675 -7.555 1.00 80.88 104 PRO A N 1
ATOM 765 C CA . PRO A 1 104 ? 13.857 -0.300 -6.158 1.00 80.88 104 PRO A CA 1
ATOM 766 C C . PRO A 1 104 ? 14.725 -1.206 -5.283 1.00 80.88 104 PRO A C 1
ATOM 768 O O . PRO A 1 104 ? 14.984 -2.365 -5.609 1.00 80.88 104 PRO A O 1
ATOM 771 N N . ALA A 1 105 ? 15.156 -0.668 -4.144 1.00 85.44 105 ALA A N 1
ATOM 772 C CA . ALA A 1 105 ? 15.867 -1.450 -3.145 1.00 85.44 105 ALA A CA 1
ATOM 773 C C . ALA A 1 105 ? 15.016 -2.637 -2.659 1.00 85.44 105 ALA A C 1
ATOM 775 O O . ALA A 1 105 ? 13.782 -2.581 -2.656 1.00 85.44 105 ALA A O 1
ATOM 776 N N . ALA A 1 106 ? 15.695 -3.696 -2.218 1.00 88.25 106 ALA A N 1
ATOM 777 C CA . ALA A 1 106 ? 15.060 -4.837 -1.569 1.00 88.25 106 ALA A CA 1
ATOM 778 C C . ALA A 1 106 ? 14.254 -4.408 -0.334 1.00 88.25 106 ALA A C 1
ATOM 780 O O . ALA A 1 106 ? 14.555 -3.395 0.307 1.00 88.25 106 ALA A O 1
ATOM 781 N N . LEU A 1 107 ? 13.239 -5.205 0.006 1.00 89.25 107 LEU A N 1
ATOM 782 C CA . LEU A 1 107 ? 12.431 -5.001 1.201 1.00 89.25 107 LEU A CA 1
ATOM 783 C C . LEU A 1 107 ? 13.332 -4.918 2.441 1.00 89.25 107 LEU A C 1
ATOM 785 O O . LEU A 1 107 ? 14.051 -5.864 2.762 1.00 89.25 107 LEU A O 1
ATOM 789 N N . ALA A 1 108 ? 13.266 -3.791 3.150 1.00 88.75 108 ALA A N 1
ATOM 790 C CA . ALA A 1 108 ? 14.054 -3.575 4.355 1.00 88.75 108 ALA A CA 1
ATOM 791 C C . ALA A 1 108 ? 13.644 -4.543 5.479 1.00 88.75 108 ALA A C 1
ATOM 793 O O . ALA A 1 108 ? 12.455 -4.764 5.719 1.00 88.75 108 ALA A O 1
ATOM 794 N N . GLU A 1 109 ? 14.628 -5.049 6.224 1.00 89.62 109 GLU A N 1
ATOM 795 C CA . GLU A 1 109 ? 14.414 -6.038 7.289 1.00 89.62 109 GLU A CA 1
ATOM 796 C C . GLU A 1 109 ? 13.406 -5.606 8.373 1.00 89.62 109 GLU A C 1
ATOM 798 O O . GLU A 1 109 ? 12.530 -6.399 8.715 1.00 89.62 109 GLU A O 1
ATOM 803 N N . PRO A 1 110 ? 13.403 -4.347 8.867 1.00 90.62 110 PRO A N 1
ATOM 804 C CA . PRO A 1 110 ? 12.404 -3.919 9.850 1.00 90.62 110 PRO A CA 1
ATOM 805 C C . PRO A 1 110 ? 10.966 -4.034 9.334 1.00 90.62 110 PRO A C 1
ATOM 807 O O . PRO A 1 110 ? 10.047 -4.323 10.095 1.00 90.62 110 PRO A O 1
ATOM 810 N N . LEU A 1 111 ? 10.768 -3.816 8.033 1.00 87.38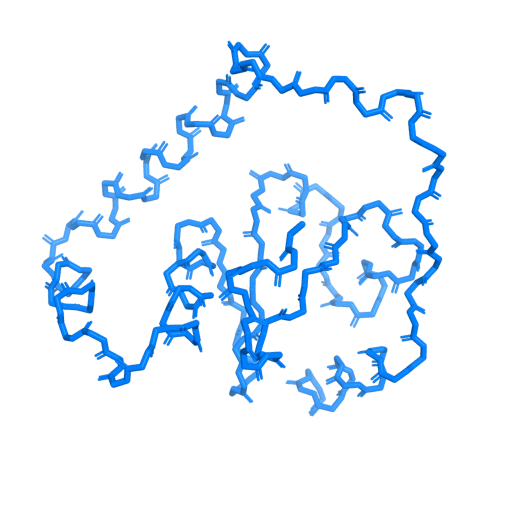 111 LEU A N 1
ATOM 811 C CA . LEU A 1 111 ? 9.458 -3.894 7.405 1.00 87.38 111 LEU A CA 1
ATOM 812 C C . LEU A 1 111 ? 9.041 -5.347 7.155 1.00 87.38 111 LEU A C 1
ATOM 814 O O . LEU A 1 111 ? 7.875 -5.678 7.347 1.00 87.38 111 LEU A O 1
ATOM 818 N N . ARG A 1 112 ? 9.988 -6.218 6.788 1.00 89.56 112 ARG A N 1
ATOM 819 C CA . ARG A 1 112 ? 9.766 -7.668 6.697 1.00 89.56 112 ARG A CA 1
ATOM 820 C C . ARG A 1 112 ? 9.285 -8.233 8.036 1.00 89.56 112 ARG A C 1
ATOM 822 O O . ARG A 1 112 ? 8.263 -8.914 8.075 1.00 89.56 112 ARG A O 1
ATOM 829 N N . SER A 1 113 ? 9.964 -7.885 9.128 1.00 90.62 113 SER A N 1
ATOM 830 C CA . SER A 1 113 ? 9.575 -8.291 10.485 1.00 90.62 113 SER A CA 1
ATOM 831 C C . SER A 1 113 ? 8.201 -7.755 10.884 1.00 90.62 113 SER A C 1
ATOM 833 O O . SER A 1 113 ? 7.413 -8.462 11.506 1.00 90.62 113 SER A O 1
ATOM 835 N N . GLU A 1 114 ? 7.877 -6.519 10.498 1.00 90.12 114 GLU A N 1
ATOM 836 C CA . GLU A 1 114 ? 6.567 -5.927 10.771 1.00 90.12 114 GLU A CA 1
ATOM 837 C C . GLU A 1 114 ? 5.435 -6.605 9.984 1.00 90.12 114 GLU A C 1
ATOM 839 O O . GLU A 1 114 ? 4.348 -6.790 10.530 1.00 90.12 114 GLU A O 1
ATOM 844 N N . LEU A 1 115 ? 5.676 -7.005 8.730 1.00 89.56 115 LEU A N 1
ATOM 845 C CA . LEU A 1 115 ? 4.724 -7.809 7.957 1.00 89.56 115 LEU A CA 1
ATOM 846 C C . LEU A 1 115 ? 4.492 -9.163 8.631 1.00 89.56 115 LEU A C 1
ATOM 848 O O . LEU A 1 115 ? 3.344 -9.518 8.882 1.00 89.56 115 LEU A O 1
ATOM 852 N N . ALA A 1 116 ? 5.565 -9.861 9.012 1.00 89.44 116 ALA A N 1
ATOM 853 C CA . ALA A 1 116 ? 5.468 -11.139 9.715 1.00 89.44 116 ALA A CA 1
ATOM 854 C C . ALA A 1 116 ? 4.668 -11.018 11.024 1.00 89.44 116 ALA A C 1
ATOM 856 O O . ALA A 1 116 ? 3.794 -11.834 11.289 1.00 89.44 116 ALA A O 1
ATOM 857 N N . ARG A 1 117 ? 4.896 -9.952 11.805 1.00 90.69 117 ARG A N 1
ATOM 858 C CA . ARG A 1 117 ? 4.168 -9.677 13.056 1.00 90.69 117 ARG A CA 1
ATOM 859 C C . ARG A 1 117 ? 2.672 -9.414 12.853 1.00 90.69 117 ARG A C 1
ATOM 861 O O . ARG A 1 117 ? 1.894 -9.621 13.776 1.00 90.69 117 ARG A O 1
ATOM 868 N N . ARG A 1 118 ? 2.274 -8.861 11.704 1.00 88.50 118 ARG A N 1
ATOM 869 C CA . ARG A 1 118 ? 0.873 -8.514 11.408 1.00 88.50 118 ARG A CA 1
ATOM 870 C C . ARG A 1 118 ? 0.098 -9.638 10.724 1.00 88.50 118 ARG A C 1
ATOM 872 O O . ARG A 1 118 ? -1.128 -9.583 10.741 1.00 88.50 118 ARG A O 1
ATOM 879 N N . LEU A 1 119 ? 0.799 -10.563 10.071 1.00 86.12 119 LEU A N 1
ATOM 880 C CA . LEU A 1 119 ? 0.213 -11.653 9.286 1.00 86.12 119 LEU A CA 1
ATOM 881 C C . LEU A 1 119 ? 0.274 -13.018 9.992 1.00 86.12 119 LEU A C 1
ATOM 883 O O . LEU A 1 119 ? -0.469 -13.911 9.593 1.00 86.12 119 LEU A O 1
ATOM 887 N N . GLY A 1 120 ? 1.147 -13.181 10.992 1.00 79.69 120 GLY A N 1
ATOM 888 C CA . GLY A 1 120 ? 1.193 -14.347 11.885 1.00 79.69 120 GLY A CA 1
ATOM 889 C C . GLY A 1 120 ? 0.289 -14.190 13.098 1.00 79.69 120 GLY A C 1
ATOM 890 O O . GLY A 1 120 ? -0.224 -15.232 13.558 1.00 79.69 120 GLY A O 1
#

Sequence (120 aa):
MARLDWRKRVVCVPSQAPGLIEASGLEPAEVEAAAWALAPCGRWHRGAGAIAIALEQLLPGGLPILRAVYA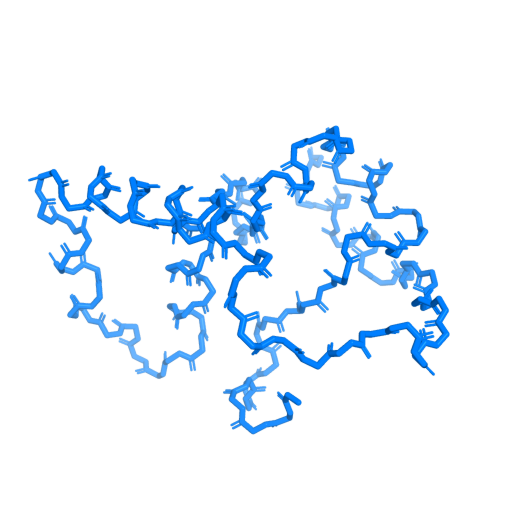LPGLHRLADAGYGWVGRNRHHLPGTAVCAIGPPAALAEPLRSELARRLG

Solvent-accessible surface area (backbone atoms only — not comparable to full-atom values): 7348 Å² total; per-residue (Å²): 125,82,82,68,52,77,79,73,69,73,87,86,74,67,86,76,19,50,64,43,47,78,56,66,73,54,55,72,71,58,59,72,66,34,55,72,31,76,44,95,85,41,47,78,30,54,40,41,54,15,52,50,56,52,51,48,60,58,43,85,84,49,59,60,61,63,55,53,54,51,64,37,89,63,42,54,57,50,41,41,50,50,40,53,47,49,57,71,45,49,86,78,48,95,65,82,77,59,86,84,57,74,85,61,67,60,58,52,66,75,57,51,54,50,40,45,70,42,72,108

pLDDT: mean 77.28, std 12.47, range [43.62, 92.5]

Secondary structure (DSSP, 8-state):
-TTT-TT-------TTSTTHHHHHT--HHHHHHS-EEE-TTS-EEETHHHHHHHHHHHSTT--HHHHHHHTSTTHHHHHHHHHHHHHHGGGTS----GGGSPPPPPPPHHHHHHHHHHH-